Protein AF-A0A5B2TKU7-F1 (afdb_monomer_lite)

Sequence (79 aa):
MNGMVSQAYTQMPQGIANRLAEKMRGEPEEAFQRTLEARIDEMRATLLDQGYPAPATNEICQAVRREAQGAWGRHHPQT

Structure (mmCIF, N/CA/C/O backbone):
data_AF-A0A5B2TKU7-F1
#
_entry.id   AF-A0A5B2TKU7-F1
#
loop_
_atom_site.group_PDB
_atom_site.id
_atom_site.type_symbol
_atom_site.label_atom_id
_atom_site.label_alt_id
_atom_site.label_comp_id
_atom_site.label_asym_id
_atom_site.label_entity_id
_atom_site.label_seq_id
_atom_site.pdbx_PDB_ins_code
_atom_site.Cartn_x
_atom_site.Cartn_y
_atom_site.Cartn_z
_atom_site.occupancy
_atom_site.B_iso_or_equiv
_atom_site.auth_seq_id
_atom_site.auth_comp_id
_atom_site.auth_asym_id
_atom_site.auth_atom_id
_atom_site.pdbx_PDB_model_num
ATOM 1 N N . MET A 1 1 ? 4.738 13.923 -23.881 1.00 38.16 1 MET A N 1
ATOM 2 C CA . MET A 1 1 ? 3.544 13.572 -23.081 1.00 38.16 1 MET A CA 1
ATOM 3 C C . MET A 1 1 ? 4.004 13.208 -21.669 1.00 38.16 1 MET A C 1
ATOM 5 O O . MET A 1 1 ? 4.430 12.087 -21.477 1.00 38.16 1 MET A O 1
ATOM 9 N N . ASN A 1 2 ? 4.033 14.151 -20.715 1.00 37.03 2 ASN A N 1
ATOM 10 C CA . ASN A 1 2 ? 4.566 13.921 -19.350 1.00 37.03 2 ASN A CA 1
ATOM 11 C C . ASN A 1 2 ? 3.677 14.513 -18.228 1.00 37.03 2 ASN A C 1
ATOM 13 O O . ASN A 1 2 ? 4.096 14.589 -17.083 1.00 37.03 2 ASN A O 1
ATOM 17 N N . GLY A 1 3 ? 2.449 14.949 -18.546 1.00 36.12 3 GLY A N 1
ATOM 18 C CA . GLY A 1 3 ? 1.574 15.656 -17.593 1.00 36.12 3 GLY A CA 1
ATOM 19 C C . GLY A 1 3 ? 0.456 14.821 -16.955 1.00 36.12 3 GLY A C 1
ATOM 20 O O . GLY A 1 3 ? -0.055 15.198 -15.910 1.00 36.12 3 GLY A O 1
ATOM 21 N N . MET A 1 4 ? 0.066 13.687 -17.550 1.00 42.31 4 MET A N 1
ATOM 22 C CA . MET A 1 4 ? -1.108 12.913 -17.096 1.00 42.31 4 MET A CA 1
ATOM 23 C C . MET A 1 4 ? -0.792 11.864 -16.026 1.00 42.31 4 MET A C 1
ATOM 25 O O . MET A 1 4 ? -1.663 11.50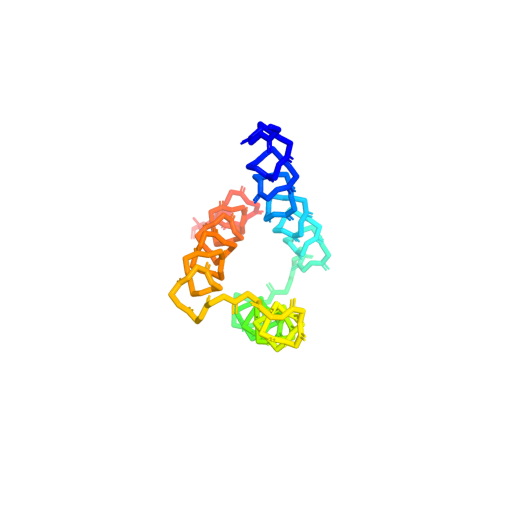6 -15.239 1.00 42.31 4 MET A O 1
ATOM 29 N N . VAL A 1 5 ? 0.460 11.407 -15.971 1.00 46.34 5 VAL A N 1
ATOM 30 C CA . VAL A 1 5 ? 0.942 10.422 -14.998 1.00 46.34 5 VAL A CA 1
ATOM 31 C C . VAL A 1 5 ? 0.828 11.044 -13.600 1.00 46.34 5 VAL A C 1
ATOM 33 O O . VAL A 1 5 ? 0.047 10.569 -12.781 1.00 46.34 5 VAL A O 1
ATOM 36 N N . SER A 1 6 ? 1.450 12.202 -13.364 1.00 46.72 6 SER A N 1
ATOM 37 C CA . SER A 1 6 ? 1.422 12.869 -12.055 1.00 46.72 6 SER A CA 1
ATOM 38 C C . SER A 1 6 ? 0.016 13.124 -11.519 1.00 46.72 6 SER A C 1
ATOM 40 O O . SER A 1 6 ? -0.213 12.924 -10.335 1.00 46.72 6 SER A O 1
ATOM 42 N N . GLN A 1 7 ? -0.955 13.506 -12.352 1.00 44.69 7 GLN A N 1
ATOM 43 C CA . GLN A 1 7 ? -2.298 13.837 -11.867 1.00 44.69 7 GLN A CA 1
ATOM 44 C C . GLN A 1 7 ? -3.102 12.592 -11.452 1.00 44.69 7 GLN A C 1
ATOM 46 O O . GLN A 1 7 ? -3.708 12.592 -10.380 1.00 44.69 7 GLN A O 1
ATOM 51 N N . ALA A 1 8 ? -3.036 11.504 -12.230 1.00 48.09 8 ALA A N 1
ATOM 52 C CA . ALA A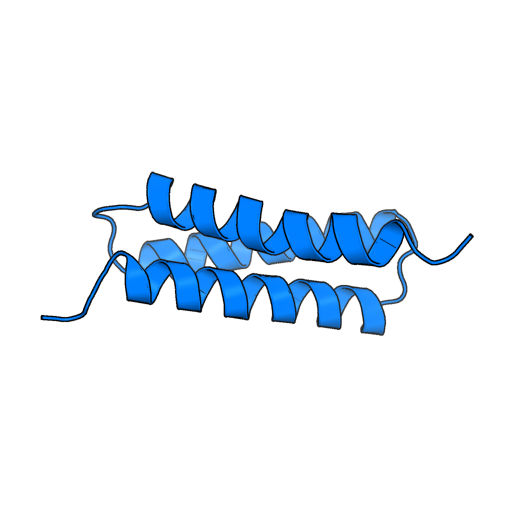 1 8 ? -3.628 10.219 -11.851 1.00 48.09 8 ALA A CA 1
ATOM 53 C C . ALA A 1 8 ? -2.947 9.628 -10.602 1.00 48.09 8 ALA A C 1
ATOM 55 O O . ALA A 1 8 ? -3.628 9.121 -9.712 1.00 48.09 8 ALA A O 1
ATOM 56 N N . TYR A 1 9 ? -1.623 9.784 -10.483 1.00 49.38 9 TYR A N 1
ATOM 57 C CA . TYR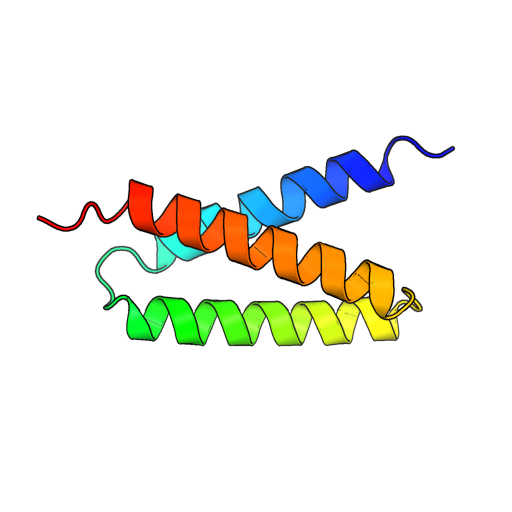 A 1 9 ? -0.849 9.384 -9.303 1.00 49.38 9 TYR A CA 1
ATOM 58 C C . TYR A 1 9 ? -0.997 10.320 -8.104 1.00 49.38 9 TYR A C 1
ATOM 60 O O . TYR A 1 9 ? -0.614 9.924 -7.017 1.00 49.38 9 TYR A O 1
ATOM 68 N N . THR A 1 10 ? -1.559 11.523 -8.250 1.00 49.31 10 THR A N 1
ATOM 69 C CA . THR A 1 10 ? -1.897 12.389 -7.103 1.00 49.31 10 THR A CA 1
ATOM 70 C C . THR A 1 10 ? -3.314 12.093 -6.605 1.00 49.31 10 THR A C 1
ATOM 72 O O . THR A 1 10 ? -3.576 12.105 -5.405 1.00 49.31 10 THR A O 1
ATOM 75 N N . GLN A 1 11 ? -4.229 11.755 -7.521 1.00 51.19 11 GLN A N 1
ATOM 76 C CA . GLN A 1 11 ? -5.617 11.430 -7.187 1.00 51.19 11 GLN A CA 1
ATOM 77 C C . GLN A 1 11 ? -5.813 9.985 -6.711 1.00 51.19 11 GLN A C 1
ATOM 79 O O . GLN A 1 11 ? -6.674 9.747 -5.863 1.00 51.19 11 GLN A O 1
ATOM 84 N N . MET A 1 12 ? -5.018 9.022 -7.195 1.00 60.56 12 MET A N 1
ATOM 85 C CA . MET A 1 12 ? -5.080 7.637 -6.708 1.00 60.56 12 MET A CA 1
ATOM 86 C C . MET A 1 12 ? -4.759 7.519 -5.207 1.00 60.56 12 MET A C 1
ATOM 88 O O . MET A 1 12 ? -5.566 6.919 -4.497 1.00 60.56 12 MET A O 1
ATOM 92 N N . PRO A 1 13 ? -3.678 8.125 -4.676 1.00 62.09 13 PRO A N 1
ATOM 93 C CA . PRO A 1 13 ? -3.367 8.101 -3.253 1.00 62.09 13 PRO A CA 1
ATOM 94 C C . PRO A 1 13 ? -4.465 8.681 -2.382 1.00 62.09 13 PRO A C 1
ATOM 96 O O . PRO A 1 13 ? -4.903 8.014 -1.453 1.00 62.09 13 PRO A O 1
ATOM 99 N N . GLN A 1 14 ? -4.954 9.881 -2.703 1.00 62.56 14 GLN A N 1
ATOM 100 C CA . GLN A 1 14 ? -6.001 10.533 -1.917 1.00 62.56 14 GLN A CA 1
ATOM 101 C C . GLN A 1 14 ? -7.342 9.802 -2.006 1.00 62.56 14 GLN A C 1
ATOM 103 O O . GLN A 1 14 ? -8.039 9.679 -1.002 1.00 62.56 14 GLN A O 1
ATOM 108 N N . GLY A 1 15 ? -7.706 9.277 -3.178 1.00 66.81 15 GLY A N 1
ATOM 109 C CA . GLY A 1 15 ? -8.940 8.513 -3.353 1.00 66.81 15 GLY A CA 1
ATOM 110 C C . GLY A 1 15 ? -8.930 7.181 -2.600 1.00 66.81 15 GLY A C 1
ATOM 111 O O . GLY A 1 15 ? -9.930 6.822 -1.976 1.00 66.81 15 GLY A O 1
ATOM 112 N N . ILE A 1 16 ? -7.801 6.464 -2.622 1.00 68.31 16 ILE A N 1
ATOM 113 C CA . ILE A 1 16 ? -7.606 5.224 -1.856 1.00 68.31 16 ILE A CA 1
ATOM 114 C C . ILE A 1 16 ? -7.577 5.535 -0.357 1.00 68.31 16 ILE A C 1
ATOM 116 O O . ILE A 1 16 ? -8.282 4.880 0.406 1.00 68.31 16 ILE A O 1
ATOM 120 N N . ALA A 1 17 ? -6.832 6.565 0.049 1.00 67.56 17 ALA A N 1
ATOM 121 C CA . ALA A 1 17 ? -6.729 7.040 1.426 1.00 67.56 17 ALA A CA 1
ATOM 122 C C . ALA A 1 17 ? -8.091 7.404 2.028 1.00 67.56 17 ALA A C 1
ATOM 124 O O . ALA A 1 17 ? -8.450 6.885 3.082 1.00 67.56 17 ALA A O 1
ATOM 125 N N . ASN A 1 18 ? -8.867 8.253 1.347 1.00 71.38 18 ASN A N 1
ATOM 126 C CA . ASN A 1 18 ? -10.171 8.696 1.835 1.00 71.38 18 ASN A CA 1
ATOM 127 C C . ASN A 1 18 ? -11.162 7.534 1.899 1.00 71.38 18 ASN A C 1
ATOM 129 O O . ASN A 1 18 ? -11.777 7.330 2.938 1.00 71.38 18 ASN A O 1
ATOM 133 N N . ARG A 1 19 ? -11.254 6.699 0.852 1.00 76.31 19 ARG A N 1
ATOM 134 C CA . ARG A 1 19 ? -12.136 5.519 0.892 1.00 76.31 19 ARG A CA 1
ATOM 135 C C . ARG A 1 19 ? -11.745 4.534 1.984 1.00 76.31 19 ARG A C 1
ATOM 137 O O . ARG A 1 19 ? -12.626 3.895 2.552 1.00 76.31 19 ARG A O 1
ATOM 144 N N . LEU A 1 20 ? -10.449 4.362 2.239 1.00 75.25 20 LEU A N 1
ATOM 145 C CA . LEU A 1 20 ? -9.971 3.484 3.299 1.00 75.25 20 LEU A CA 1
ATOM 146 C C . LEU A 1 20 ? -10.340 4.052 4.672 1.00 75.25 20 LEU A C 1
ATOM 148 O O . LEU A 1 20 ? -10.935 3.336 5.470 1.00 75.25 20 LEU A O 1
ATOM 152 N N . ALA A 1 21 ? -10.065 5.335 4.914 1.00 73.69 21 ALA A N 1
ATOM 153 C CA . ALA A 1 21 ? -10.418 6.010 6.160 1.00 73.69 21 ALA A CA 1
ATOM 154 C C . ALA A 1 21 ? -11.939 6.016 6.407 1.00 73.69 21 ALA A C 1
ATOM 156 O O . ALA A 1 21 ? -12.382 5.723 7.512 1.00 73.69 21 ALA A O 1
ATOM 157 N N . GLU A 1 22 ? -12.750 6.267 5.375 1.00 76.31 22 GLU A N 1
ATOM 158 C CA . GLU A 1 22 ? -14.214 6.217 5.467 1.00 76.31 22 GLU A CA 1
ATOM 159 C C . GLU A 1 22 ? -14.736 4.809 5.774 1.00 76.31 22 GLU A C 1
ATOM 161 O O . GLU A 1 22 ? -15.604 4.651 6.630 1.00 76.31 22 GLU A O 1
ATOM 166 N N . LYS A 1 23 ? -14.211 3.774 5.103 1.00 76.38 23 LYS A N 1
ATOM 167 C CA . LYS A 1 23 ? -14.617 2.378 5.346 1.00 76.38 23 LYS A CA 1
ATOM 168 C C . LYS A 1 23 ? -14.220 1.874 6.726 1.00 76.38 23 LYS A C 1
ATOM 170 O O . LYS A 1 23 ? -14.876 0.983 7.250 1.00 76.38 23 LYS A O 1
ATOM 175 N N . MET A 1 24 ? -13.145 2.419 7.279 1.00 78.19 24 MET A N 1
ATOM 176 C CA . MET A 1 24 ? -12.607 2.034 8.578 1.00 78.19 24 MET A CA 1
ATOM 177 C C . MET A 1 24 ? -13.078 2.941 9.713 1.00 78.19 24 MET A C 1
ATOM 179 O O . MET A 1 24 ? -12.576 2.861 10.831 1.00 78.19 24 MET A O 1
ATOM 183 N N . ARG A 1 25 ? -14.070 3.792 9.449 1.00 70.94 25 ARG A N 1
ATOM 184 C CA . ARG A 1 25 ? -14.618 4.702 10.443 1.00 70.94 25 ARG A CA 1
ATOM 185 C C . ARG A 1 25 ? -15.252 3.927 11.601 1.00 70.94 25 ARG A C 1
ATOM 187 O O . ARG A 1 25 ? -16.321 3.348 11.454 1.00 70.94 25 ARG A O 1
ATOM 194 N N . GLY A 1 26 ? -14.597 3.971 12.756 1.00 73.75 26 GLY A N 1
ATOM 195 C CA . GLY A 1 26 ? -15.022 3.305 13.995 1.00 73.75 26 GLY A CA 1
ATOM 196 C C . GLY A 1 26 ? -14.145 2.116 14.384 1.00 73.75 26 GLY A C 1
ATOM 197 O O . GLY A 1 26 ? -14.248 1.638 15.509 1.00 73.75 26 GLY A O 1
ATOM 198 N N . GLU A 1 27 ? -13.251 1.689 13.493 1.00 81.69 27 GLU A N 1
ATOM 199 C CA . GLU A 1 27 ? -12.241 0.677 13.785 1.00 81.69 27 GLU A CA 1
ATOM 200 C C . GLU A 1 27 ? -11.067 1.279 14.576 1.00 81.69 27 GLU A C 1
ATOM 202 O O . GLU A 1 27 ? -10.798 2.483 14.484 1.00 81.69 27 GLU A O 1
ATOM 207 N N . PRO A 1 28 ? -10.335 0.462 15.353 1.00 83.81 28 PRO A N 1
ATOM 208 C CA . PRO A 1 28 ? -9.139 0.921 16.041 1.00 83.81 28 PRO A CA 1
ATOM 209 C C . PRO A 1 28 ? -8.046 1.315 15.041 1.00 83.81 28 PRO A C 1
ATOM 211 O O . PRO A 1 28 ? -7.899 0.711 13.976 1.00 83.81 28 PRO A O 1
ATOM 214 N N . GLU A 1 29 ? -7.217 2.288 15.422 1.00 83.00 29 GLU A N 1
ATOM 215 C CA . GLU A 1 29 ? -6.102 2.765 14.595 1.00 83.00 29 GLU A CA 1
ATOM 216 C C . GLU A 1 29 ? -5.180 1.623 14.142 1.00 83.00 29 GLU A C 1
ATOM 218 O O . GLU A 1 29 ? -4.731 1.606 12.999 1.00 83.00 29 GLU A O 1
ATOM 223 N N . GLU A 1 30 ? -4.948 0.621 14.992 1.00 85.12 30 GLU A N 1
ATOM 224 C CA . GLU A 1 30 ? -4.124 -0.537 14.639 1.00 85.12 30 GLU A CA 1
ATOM 225 C C . GLU A 1 30 ? -4.708 -1.334 13.457 1.00 85.12 30 GLU A C 1
ATOM 227 O O . GLU A 1 30 ? -3.971 -1.757 12.563 1.00 85.12 30 GLU A O 1
ATOM 232 N N . ALA A 1 31 ? -6.034 -1.500 13.401 1.00 84.62 31 ALA A N 1
ATOM 233 C CA . ALA A 1 31 ? -6.696 -2.155 12.275 1.00 84.62 31 ALA A CA 1
ATOM 234 C C . ALA A 1 31 ? -6.552 -1.319 10.996 1.00 84.62 31 ALA A C 1
ATOM 236 O O . ALA A 1 31 ? -6.320 -1.872 9.915 1.00 84.62 31 ALA A O 1
ATOM 237 N N . PHE A 1 32 ? -6.636 0.010 11.117 1.00 85.06 32 PHE A N 1
ATOM 238 C CA . PHE A 1 32 ? -6.400 0.922 10.001 1.00 85.06 32 PHE A CA 1
ATOM 239 C C . PHE A 1 32 ? -4.972 0.808 9.476 1.00 85.06 32 PHE A C 1
ATOM 241 O O . PHE A 1 32 ? -4.777 0.615 8.276 1.00 85.06 32 PHE A O 1
ATOM 248 N N . GLN A 1 33 ? -3.979 0.842 10.364 1.00 86.00 33 GLN A N 1
ATOM 249 C CA . GLN A 1 33 ? -2.573 0.718 9.994 1.00 86.00 33 GLN A CA 1
ATOM 250 C C . GLN A 1 33 ? -2.290 -0.621 9.299 1.00 86.00 33 GLN A C 1
ATOM 252 O O . GLN A 1 33 ? -1.688 -0.629 8.228 1.00 86.00 33 GLN A O 1
ATOM 257 N N . ARG A 1 34 ? -2.786 -1.746 9.835 1.00 87.25 34 ARG A N 1
ATOM 258 C CA . ARG A 1 34 ? -2.626 -3.068 9.199 1.00 87.25 34 ARG A CA 1
ATOM 259 C C . ARG A 1 34 ? -3.242 -3.117 7.801 1.00 87.25 34 ARG A C 1
ATOM 261 O O . ARG A 1 34 ? -2.626 -3.635 6.873 1.00 87.25 34 ARG A O 1
ATOM 268 N N . THR A 1 35 ? -4.444 -2.567 7.642 1.00 85.56 35 THR A N 1
ATOM 269 C CA . THR A 1 35 ? -5.148 -2.571 6.351 1.00 85.56 35 THR A CA 1
ATOM 270 C C . THR A 1 35 ? -4.471 -1.648 5.336 1.00 85.56 35 THR A C 1
ATOM 272 O O . THR A 1 35 ? -4.369 -1.993 4.158 1.00 85.56 35 THR A O 1
ATOM 275 N N . LEU A 1 36 ? -3.974 -0.493 5.786 1.00 86.25 36 LEU A N 1
ATOM 276 C CA . LEU A 1 36 ? -3.204 0.436 4.966 1.00 86.25 36 LEU A CA 1
ATOM 277 C C . LEU A 1 36 ? -1.914 -0.211 4.451 1.00 86.25 36 LEU A C 1
ATOM 279 O O . LEU A 1 36 ? -1.647 -0.149 3.253 1.00 86.25 36 LEU A O 1
ATOM 283 N N . GLU A 1 37 ? -1.148 -0.865 5.325 1.00 88.94 37 GLU A N 1
ATOM 284 C CA . GLU A 1 37 ? 0.095 -1.542 4.940 1.00 88.94 37 GLU A CA 1
ATOM 285 C C . GLU A 1 37 ? -0.156 -2.666 3.931 1.00 88.94 37 GLU A C 1
ATOM 287 O O . GLU A 1 37 ? 0.514 -2.713 2.901 1.00 88.94 37 GLU A O 1
ATOM 292 N N . ALA A 1 38 ? -1.179 -3.499 4.153 1.00 86.88 38 ALA A N 1
ATOM 293 C CA . ALA A 1 38 ? -1.544 -4.558 3.211 1.00 86.88 38 ALA A CA 1
ATOM 294 C C . ALA A 1 38 ? -1.862 -4.002 1.810 1.00 86.88 38 ALA A C 1
ATOM 296 O O . ALA A 1 38 ? -1.385 -4.526 0.803 1.00 86.88 38 ALA A O 1
ATOM 297 N N . ARG A 1 39 ? -2.607 -2.891 1.737 1.00 85.06 39 ARG A N 1
ATOM 298 C CA . ARG A 1 39 ? -2.935 -2.236 0.461 1.00 85.06 39 ARG A CA 1
ATOM 299 C C . ARG A 1 39 ? -1.723 -1.602 -0.209 1.00 85.06 39 ARG A C 1
ATOM 301 O O . ARG A 1 39 ? -1.621 -1.635 -1.435 1.00 85.06 39 ARG A O 1
ATOM 308 N N . ILE A 1 40 ? -0.813 -1.024 0.571 1.00 88.56 40 ILE A N 1
ATOM 309 C CA . ILE A 1 40 ? 0.439 -0.474 0.050 1.00 88.56 40 ILE A CA 1
ATOM 310 C C . ILE A 1 40 ? 1.315 -1.588 -0.526 1.00 88.56 40 ILE A C 1
ATOM 312 O O . ILE A 1 40 ? 1.892 -1.393 -1.594 1.00 88.56 40 ILE A O 1
ATOM 316 N N . ASP A 1 41 ? 1.394 -2.746 0.125 1.00 88.88 41 ASP A N 1
ATOM 317 C CA . ASP A 1 41 ? 2.181 -3.876 -0.372 1.00 88.88 41 ASP A CA 1
ATOM 318 C C . ASP A 1 41 ? 1.597 -4.469 -1.663 1.00 88.88 41 ASP A C 1
ATOM 320 O O . ASP A 1 41 ? 2.345 -4.704 -2.615 1.00 88.88 41 ASP A O 1
ATOM 324 N N . GLU A 1 42 ? 0.272 -4.618 -1.761 1.00 86.50 42 GLU A N 1
ATOM 325 C CA . GLU A 1 42 ? -0.395 -5.015 -3.012 1.00 86.50 42 GLU A CA 1
ATOM 326 C C . GLU A 1 42 ? -0.115 -4.017 -4.149 1.00 86.50 42 GLU A C 1
ATOM 328 O O . GLU A 1 42 ? 0.183 -4.404 -5.285 1.00 86.50 42 GLU A O 1
ATOM 333 N N . MET A 1 43 ? -0.166 -2.717 -3.847 1.00 86.06 43 MET A N 1
ATOM 334 C CA . MET A 1 43 ? 0.142 -1.664 -4.811 1.00 86.06 43 MET A CA 1
ATOM 335 C C . MET A 1 43 ? 1.620 -1.691 -5.220 1.00 86.06 43 MET A C 1
ATOM 337 O O . MET A 1 43 ? 1.919 -1.567 -6.406 1.00 86.06 43 MET A O 1
ATOM 341 N N . ARG A 1 44 ? 2.544 -1.900 -4.272 1.00 88.88 44 ARG A N 1
ATOM 342 C CA . ARG A 1 44 ? 3.978 -2.051 -4.555 1.00 88.88 44 ARG A CA 1
ATOM 343 C C . ARG A 1 44 ? 4.212 -3.212 -5.515 1.00 88.88 44 ARG A C 1
ATOM 345 O O . ARG A 1 44 ? 4.908 -3.028 -6.508 1.00 88.88 44 ARG A O 1
ATOM 352 N N . ALA A 1 45 ? 3.621 -4.376 -5.245 1.00 88.44 45 ALA A N 1
ATOM 353 C CA . ALA A 1 45 ? 3.743 -5.548 -6.109 1.00 88.44 45 ALA A CA 1
ATOM 354 C C . ALA A 1 45 ? 3.214 -5.261 -7.522 1.00 88.44 45 ALA A C 1
ATOM 356 O O . ALA A 1 45 ? 3.897 -5.541 -8.501 1.00 88.44 45 ALA A O 1
ATOM 357 N N . THR A 1 46 ? 2.049 -4.617 -7.618 1.00 87.62 46 THR A N 1
ATOM 358 C CA . THR A 1 46 ? 1.424 -4.246 -8.896 1.00 87.62 46 THR A CA 1
ATOM 359 C C . THR A 1 46 ? 2.285 -3.270 -9.705 1.00 87.62 46 THR A C 1
ATOM 361 O O . THR A 1 46 ? 2.435 -3.427 -10.912 1.00 87.62 46 THR A O 1
ATOM 364 N N . LEU A 1 47 ? 2.869 -2.260 -9.056 1.00 86.38 47 LEU A N 1
ATOM 365 C CA . LEU A 1 47 ? 3.732 -1.278 -9.718 1.00 86.38 47 LEU A CA 1
ATOM 366 C C . LEU A 1 47 ? 5.031 -1.920 -10.219 1.00 86.38 47 LEU A C 1
ATOM 368 O O . LEU A 1 47 ? 5.434 -1.683 -11.356 1.00 86.38 47 LEU A O 1
ATOM 372 N N . LEU A 1 48 ? 5.660 -2.767 -9.403 1.00 90.19 48 LEU A N 1
ATOM 373 C CA . LEU A 1 48 ? 6.856 -3.502 -9.816 1.00 90.19 48 LEU A CA 1
ATOM 374 C C . LEU A 1 48 ? 6.566 -4.453 -10.986 1.00 90.19 48 LEU A C 1
ATOM 376 O O . LEU A 1 48 ? 7.357 -4.502 -11.924 1.00 90.19 48 LEU A O 1
ATOM 380 N N . ASP A 1 49 ? 5.429 -5.155 -10.964 1.00 91.75 49 ASP A N 1
ATOM 381 C CA . ASP A 1 49 ? 4.991 -6.048 -12.047 1.00 91.75 49 ASP A CA 1
ATOM 382 C C . ASP A 1 49 ? 4.750 -5.291 -13.365 1.00 91.75 49 ASP A C 1
ATOM 384 O O . ASP A 1 49 ? 5.154 -5.733 -14.437 1.00 91.75 49 ASP A O 1
ATOM 388 N N . GLN A 1 50 ? 4.214 -4.069 -13.280 1.00 86.94 50 GLN A N 1
ATOM 389 C CA . GLN A 1 50 ? 4.073 -3.155 -14.421 1.00 86.94 50 GLN A CA 1
ATOM 390 C C . GLN A 1 50 ? 5.409 -2.569 -14.919 1.00 86.94 50 GLN A C 1
ATOM 392 O O . GLN A 1 50 ? 5.422 -1.779 -15.865 1.00 86.94 50 GLN A O 1
ATOM 397 N N . GLY A 1 51 ? 6.535 -2.933 -14.301 1.00 91.75 51 GLY A N 1
ATOM 398 C CA . GLY A 1 51 ? 7.869 -2.488 -14.692 1.00 91.75 51 GLY A CA 1
ATOM 399 C C . GLY A 1 51 ? 8.255 -1.113 -14.149 1.00 91.75 51 GLY A C 1
ATOM 400 O O . GLY A 1 51 ? 9.222 -0.520 -14.635 1.00 91.75 51 GLY A O 1
ATOM 401 N N . TYR A 1 52 ? 7.538 -0.583 -13.149 1.00 87.62 52 TYR A N 1
ATOM 402 C CA . TYR A 1 52 ? 7.960 0.653 -12.496 1.00 87.62 52 TYR A CA 1
ATOM 403 C C . TYR A 1 52 ? 9.274 0.430 -11.736 1.00 87.62 52 TYR A C 1
ATOM 405 O O . TYR A 1 52 ? 9.425 -0.559 -11.015 1.00 87.62 52 TYR A O 1
ATOM 413 N N . PRO A 1 53 ? 10.234 1.367 -11.828 1.00 91.62 53 PRO A N 1
ATOM 414 C CA . PRO A 1 53 ? 11.475 1.259 -11.081 1.00 91.62 53 PRO A CA 1
ATOM 415 C C . PRO A 1 53 ? 11.201 1.293 -9.570 1.00 91.62 53 PRO A C 1
ATOM 417 O O . PRO A 1 53 ? 10.356 2.053 -9.085 1.00 91.62 53 PRO A O 1
ATOM 420 N N . ALA A 1 54 ? 11.938 0.477 -8.811 1.00 88.81 54 ALA A N 1
ATOM 421 C CA . ALA A 1 54 ? 11.746 0.336 -7.366 1.00 88.81 54 ALA A CA 1
ATOM 422 C C . ALA A 1 54 ? 11.809 1.669 -6.583 1.00 88.81 54 ALA A C 1
ATOM 424 O O . ALA A 1 54 ? 10.972 1.854 -5.697 1.00 88.81 54 ALA A O 1
ATOM 425 N N . PRO A 1 55 ? 12.704 2.631 -6.907 1.00 90.38 55 PRO A N 1
ATOM 426 C CA . PRO A 1 55 ? 12.695 3.951 -6.270 1.00 90.38 55 PRO A CA 1
ATOM 427 C C . PRO A 1 55 ? 11.370 4.701 -6.453 1.00 90.38 55 PRO A C 1
ATOM 429 O O . PRO A 1 55 ? 10.768 5.111 -5.465 1.00 90.38 55 PRO A O 1
ATOM 432 N N . ALA A 1 56 ? 10.865 4.783 -7.689 1.00 83.56 56 ALA A N 1
ATOM 433 C CA . ALA A 1 56 ? 9.614 5.480 -7.989 1.00 83.56 56 ALA A CA 1
ATOM 434 C C . ALA A 1 56 ? 8.409 4.796 -7.325 1.00 83.56 56 ALA A C 1
ATOM 436 O O . ALA A 1 56 ? 7.531 5.454 -6.769 1.00 83.56 56 ALA A O 1
ATOM 437 N N . THR A 1 57 ? 8.393 3.460 -7.320 1.00 88.38 57 THR A N 1
ATOM 438 C CA . THR A 1 57 ? 7.366 2.679 -6.618 1.00 88.38 57 THR A CA 1
ATOM 439 C C . THR A 1 57 ? 7.352 2.995 -5.121 1.00 88.38 57 THR A C 1
ATOM 441 O O . THR A 1 57 ? 6.285 3.189 -4.534 1.00 88.38 57 THR A O 1
ATOM 444 N N . ASN A 1 58 ? 8.527 3.085 -4.494 1.00 89.25 58 ASN A N 1
ATOM 445 C CA . ASN A 1 58 ? 8.643 3.423 -3.078 1.00 89.25 58 ASN A CA 1
ATOM 446 C C . ASN A 1 58 ? 8.159 4.845 -2.776 1.00 89.25 58 ASN A C 1
ATOM 448 O O . ASN A 1 58 ? 7.459 5.031 -1.780 1.00 89.25 58 ASN A O 1
ATOM 452 N N . GLU A 1 59 ? 8.472 5.824 -3.626 1.00 89.12 59 GLU A N 1
ATOM 453 C CA . GLU A 1 59 ? 7.978 7.200 -3.475 1.00 89.12 59 GLU A CA 1
ATOM 454 C C . GLU A 1 59 ? 6.446 7.259 -3.530 1.00 89.12 59 GLU A C 1
ATOM 456 O O . GLU A 1 59 ? 5.819 7.866 -2.658 1.00 89.12 59 GLU A O 1
ATOM 461 N N . ILE A 1 60 ? 5.830 6.551 -4.483 1.00 85.06 60 ILE A N 1
ATOM 462 C CA . ILE A 1 60 ? 4.367 6.449 -4.594 1.00 85.06 60 ILE A CA 1
ATOM 463 C C . ILE A 1 60 ? 3.774 5.808 -3.331 1.00 85.06 60 ILE A C 1
ATOM 465 O O . ILE A 1 60 ? 2.837 6.345 -2.741 1.00 85.06 60 ILE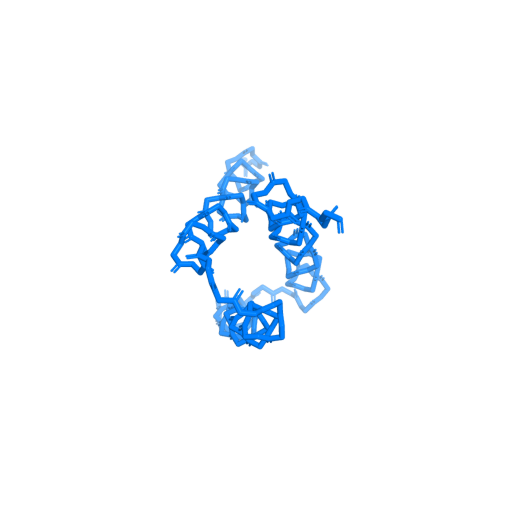 A O 1
ATOM 469 N N . CYS A 1 61 ? 4.343 4.694 -2.866 1.00 87.75 61 CYS A N 1
ATOM 470 C CA . CYS A 1 61 ? 3.890 4.007 -1.653 1.00 87.75 61 CYS A CA 1
ATOM 471 C C . CYS A 1 61 ? 3.972 4.898 -0.404 1.00 87.75 61 CYS A C 1
ATOM 473 O O . CYS A 1 61 ? 3.049 4.917 0.412 1.00 87.75 61 CYS A O 1
ATOM 475 N N . GLN A 1 62 ? 5.058 5.661 -0.251 1.00 88.44 62 GLN A N 1
ATOM 476 C CA . GLN A 1 62 ? 5.217 6.591 0.868 1.00 88.44 62 GLN A CA 1
ATOM 477 C C . GLN A 1 62 ? 4.218 7.750 0.804 1.00 88.44 62 GLN A C 1
ATOM 479 O O . GLN A 1 62 ? 3.680 8.142 1.843 1.00 88.44 62 GLN A O 1
ATOM 484 N N . ALA A 1 63 ? 3.942 8.275 -0.393 1.00 86.44 63 ALA A N 1
ATOM 485 C CA . ALA A 1 63 ? 2.933 9.311 -0.585 1.00 86.44 63 ALA A CA 1
ATOM 486 C C . ALA A 1 63 ? 1.535 8.812 -0.178 1.00 86.44 63 ALA A C 1
ATOM 488 O O . ALA A 1 63 ? 0.850 9.483 0.592 1.00 86.44 63 ALA A O 1
ATOM 489 N N . VAL A 1 64 ? 1.151 7.598 -0.598 1.00 85.25 64 VAL A N 1
ATOM 490 C CA . VAL A 1 64 ? -0.113 6.958 -0.185 1.00 85.25 64 VAL A CA 1
ATOM 491 C C . VAL A 1 64 ? -0.205 6.820 1.329 1.00 85.25 64 VAL A C 1
ATOM 493 O O . VAL A 1 64 ? -1.224 7.193 1.909 1.00 85.25 64 VAL A O 1
ATOM 496 N N . ARG A 1 65 ? 0.861 6.342 1.986 1.00 86.12 65 ARG A N 1
ATOM 497 C CA . ARG A 1 65 ? 0.884 6.194 3.447 1.00 86.12 65 A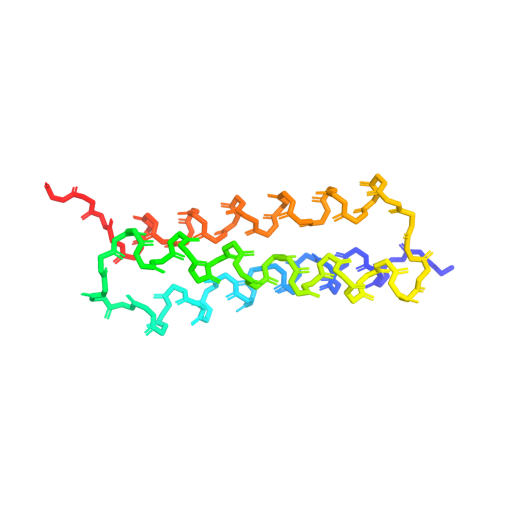RG A CA 1
ATOM 498 C C . ARG A 1 65 ? 0.618 7.520 4.156 1.00 86.12 65 ARG A C 1
ATOM 500 O O . ARG A 1 65 ? -0.225 7.576 5.047 1.00 86.12 65 ARG A O 1
ATOM 507 N N . ARG A 1 66 ? 1.318 8.582 3.747 1.00 85.94 66 ARG A N 1
ATOM 508 C CA . ARG A 1 66 ? 1.205 9.911 4.361 1.00 85.94 66 ARG A CA 1
ATOM 509 C C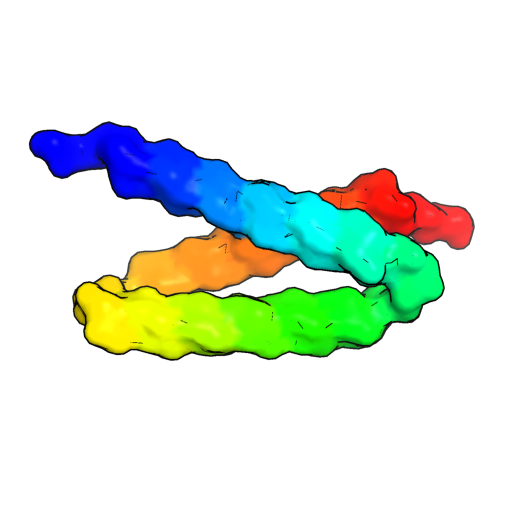 . ARG A 1 66 ? -0.200 10.490 4.201 1.00 85.94 66 ARG A C 1
ATOM 511 O O . ARG A 1 66 ? -0.772 10.966 5.178 1.00 85.94 66 ARG A O 1
ATOM 518 N N . GLU A 1 67 ? -0.766 10.417 2.998 1.00 84.56 67 GLU A N 1
ATOM 519 C CA . GLU A 1 67 ? -2.118 10.920 2.731 1.00 84.56 67 GLU A CA 1
ATOM 520 C C . GLU A 1 67 ? -3.182 10.118 3.492 1.00 84.56 67 GLU A C 1
ATOM 522 O O . GLU A 1 67 ? -4.099 10.705 4.066 1.00 84.56 67 GLU A O 1
ATOM 527 N N . ALA A 1 68 ? -3.040 8.790 3.564 1.00 83.31 68 ALA A N 1
ATOM 528 C CA . ALA A 1 68 ? -3.954 7.922 4.303 1.00 83.31 68 ALA A CA 1
ATOM 529 C C . ALA A 1 68 ? -3.920 8.184 5.810 1.00 83.31 68 ALA A C 1
ATOM 531 O O . ALA A 1 68 ? -4.975 8.345 6.420 1.00 83.31 68 ALA A O 1
ATOM 532 N N . GLN A 1 69 ? -2.734 8.298 6.406 1.00 83.75 69 GLN A N 1
ATOM 533 C CA . GLN A 1 69 ? -2.592 8.648 7.822 1.00 83.75 69 GLN A CA 1
ATOM 534 C C . GLN A 1 69 ? -3.136 10.054 8.119 1.00 83.75 69 GLN A C 1
ATOM 536 O O . GLN A 1 69 ? -3.841 10.250 9.107 1.00 83.75 69 GLN A O 1
ATOM 541 N N . GLY A 1 70 ? -2.880 11.026 7.237 1.00 83.94 70 GLY A N 1
ATOM 542 C CA . GLY A 1 70 ? -3.433 12.376 7.363 1.00 83.94 70 GLY A CA 1
ATOM 543 C C . GLY A 1 70 ? -4.959 12.422 7.218 1.00 83.94 70 GLY A C 1
ATOM 544 O O . GLY A 1 70 ? -5.629 13.186 7.911 1.00 83.94 70 GLY A O 1
ATOM 545 N N . ALA A 1 71 ? -5.545 11.604 6.339 1.00 82.19 71 ALA A N 1
ATOM 546 C CA . ALA A 1 71 ? -6.994 11.435 6.243 1.00 82.19 71 ALA A CA 1
ATOM 547 C C . ALA A 1 71 ? -7.566 10.786 7.512 1.00 82.19 71 ALA A C 1
ATOM 549 O O . ALA A 1 71 ? -8.516 11.318 8.084 1.00 82.19 71 ALA A O 1
ATOM 550 N N . TRP A 1 72 ? -6.950 9.708 8.002 1.00 79.25 72 TRP A N 1
ATOM 551 C CA . TRP A 1 72 ? -7.359 9.035 9.235 1.00 79.25 72 TRP A CA 1
ATOM 552 C C . TRP A 1 72 ? -7.398 9.989 10.430 1.00 79.25 72 TRP A C 1
ATOM 554 O O . TRP A 1 72 ? -8.443 10.122 11.059 1.00 79.25 72 TRP A O 1
ATOM 564 N N . GLY A 1 73 ? -6.319 10.741 10.675 1.00 81.12 73 GLY A N 1
ATOM 565 C CA . GLY A 1 73 ? -6.264 11.711 11.774 1.00 81.12 73 GLY A CA 1
ATOM 566 C C . GLY A 1 73 ? -7.313 12.827 11.673 1.00 81.12 73 GLY A C 1
ATOM 567 O O . GLY A 1 73 ? -7.808 13.300 12.692 1.00 81.12 73 GLY A O 1
ATOM 568 N N . ARG A 1 74 ? -7.720 13.224 10.456 1.00 79.56 74 ARG A N 1
ATOM 569 C CA . ARG A 1 74 ? -8.817 14.192 10.251 1.00 79.56 74 ARG A CA 1
ATOM 570 C C . ARG A 1 74 ? -10.197 13.602 10.546 1.00 79.56 74 ARG A C 1
ATOM 572 O O . ARG A 1 74 ? -11.082 14.329 10.988 1.00 79.56 74 ARG A O 1
ATOM 579 N N . HIS A 1 75 ? -10.395 12.311 10.287 1.00 71.19 75 HIS A N 1
ATOM 580 C CA . HIS A 1 75 ? -11.665 11.618 10.531 1.00 71.19 75 HIS A CA 1
ATOM 581 C C . HIS A 1 75 ? -11.790 11.052 11.952 1.00 71.19 75 HIS A C 1
ATOM 583 O O . HIS A 1 75 ? -12.910 10.811 12.406 1.00 71.19 75 HIS A O 1
ATOM 589 N N . HIS A 1 76 ? -10.663 10.889 12.642 1.00 68.06 76 HIS A N 1
ATOM 590 C CA . HIS A 1 76 ? -10.540 10.384 14.003 1.00 68.06 76 HIS A CA 1
ATOM 591 C C . HIS A 1 76 ? -9.692 11.348 14.843 1.00 68.06 76 HIS A C 1
ATOM 593 O O . HIS A 1 76 ? -8.560 11.010 15.197 1.00 68.06 76 HIS A O 1
ATOM 599 N N . PRO A 1 77 ? -10.200 12.560 15.150 1.00 58.78 77 PRO A N 1
ATOM 600 C CA . PRO A 1 77 ? -9.514 13.437 16.084 1.00 58.78 77 PRO A CA 1
ATOM 601 C C . PRO A 1 77 ? -9.407 12.702 17.421 1.00 58.78 77 PRO A C 1
ATOM 603 O O . PRO A 1 77 ? -10.422 12.313 17.999 1.00 58.78 77 PRO A O 1
ATOM 606 N N . GLN A 1 78 ? -8.176 12.459 17.872 1.00 54.19 78 GLN A N 1
ATOM 607 C CA . GLN A 1 78 ? -7.922 11.953 19.215 1.00 54.19 78 GLN A CA 1
ATOM 608 C C . GLN A 1 78 ? -8.551 12.950 20.200 1.00 54.19 78 GLN A C 1
ATOM 610 O O . GLN A 1 78 ? -8.161 14.117 20.224 1.00 54.19 78 GLN A O 1
ATOM 615 N N . THR A 1 79 ? -9.591 12.512 20.912 1.00 51.78 79 THR A N 1
ATOM 616 C CA . THR A 1 79 ? -10.185 13.232 22.048 1.00 51.78 79 THR A CA 1
ATOM 617 C C . THR A 1 79 ? -9.235 13.235 23.228 1.00 51.78 79 THR A C 1
ATOM 619 O O . THR A 1 79 ? -8.682 12.142 23.494 1.00 51.78 79 THR A O 1
#

Secondary structure (DSSP, 8-state):
--SHHHHHHHHHHHHHHHHHHHHTTTS-HHHHHHHHHHHHHHHHHHHHHTT--HHHHHHHHHHHHHHHHHHHHHHS---

Organism: NCBI:txid1608942

Radius of gyration: 13.41 Å; chains: 1; bounding box: 28×22×45 Å

pLDDT: mean 75.9, std 15.53, range [36.12, 91.75]

Foldseek 3Di:
DPPPVVVCLLCVLLVCLLVLLVVCQPPDVVVSVVVLVVVLVVQLVVCVVVVHDNVVSVVSSVSSVVSNVVNNCVSDVDD